Protein AF-A0A3N5L3X9-F1 (afdb_monomer)

Foldseek 3Di:
DDKWWAAPPPRDTQPPDAWRWWWKDDPPDIFIKTAGPDFQGGDIDTPPPDDDDQFRAIWIAHPVPRHTQADPQDRQWGKIKMADPVGFIFIKIAGRGPPQGWIWGDGLPDIDIYDPNNVVSPRGRRPPPDNDDD

Solvent-accessible surface area (backbone atoms only — not comparable to full-atom values): 7750 Å² total; per-residue (Å²): 133,68,71,44,36,24,38,78,83,80,59,49,69,31,29,88,74,82,43,31,51,35,27,41,30,52,88,93,48,72,43,70,35,38,34,50,73,50,88,75,46,81,57,70,48,66,55,91,90,63,88,84,52,80,69,43,72,45,47,50,22,39,72,87,76,64,47,74,27,67,28,91,34,37,94,58,27,30,41,37,30,37,37,39,86,89,68,54,56,39,38,38,36,31,50,34,33,40,88,52,42,28,38,34,42,38,44,97,87,50,76,49,75,30,50,90,46,37,74,80,51,75,82,47,42,83,66,51,103,72,60,74,88,125

Nearest PDB structures (foldseek):
  5ngk-assembly3_C  TM=3.952E-01  e=6.013E+00  Bacteroides thetaiotaomicron

Radius of gyration: 14.43 Å; Cα contacts (8 Å, |Δi|>4): 273; chains: 1; bounding box: 33×30×48 Å

pLDDT: mean 91.94, std 12.0, range [34.59, 98.56]

Sequence (134 aa):
MKRTYFCLRCKATLNPNVKLILTMAKGKRRSLILLSPKPGDYSVIVPGDVTLRHGDVVEFFCPACGAQLRSDADAHLTEIGFRLEDGTKGRVNFSRKYGERATFFVTKEQIRSYGENAALYGDANFFGAGGERA

Mean predicted aligned error: 4.41 Å

Secondary structure (DSSP, 8-state):
--EEEE-TTT--BS-SSSSEEEEEEETTEEEEEEE--STT---EE--TT----TT-B-EEE-TTT--B-B-SS-TTEEEEEEEETTS-EEEEEEE-BTT---EEEE-SS-EEEESTTGGGGTT--TT-TT----

Structure (mmCIF, N/CA/C/O backbone):
data_AF-A0A3N5L3X9-F1
#
_entry.id   AF-A0A3N5L3X9-F1
#
loop_
_atom_site.group_PDB
_atom_site.id
_atom_site.type_symbol
_atom_site.label_atom_id
_atom_site.label_alt_id
_atom_site.label_comp_id
_atom_site.label_asym_id
_atom_site.label_entity_id
_atom_site.label_seq_id
_atom_site.pdbx_PDB_ins_code
_atom_site.Cartn_x
_atom_site.Cartn_y
_atom_site.Cartn_z
_atom_site.occupancy
_atom_site.B_iso_or_equiv
_atom_site.auth_seq_id
_atom_site.auth_comp_id
_atom_site.auth_asym_id
_atom_site.auth_atom_id
_atom_site.pdbx_PDB_model_num
ATOM 1 N N . MET A 1 1 ? 17.433 8.235 -1.282 1.00 68.50 1 MET A N 1
ATOM 2 C CA . MET A 1 1 ? 16.383 8.798 -2.159 1.00 68.50 1 MET A CA 1
ATOM 3 C C . MET A 1 1 ? 15.057 8.757 -1.439 1.00 68.50 1 MET A C 1
ATOM 5 O O . MET A 1 1 ? 14.672 7.690 -0.956 1.00 68.50 1 MET A O 1
ATOM 9 N N . LYS A 1 2 ? 14.381 9.901 -1.340 1.00 84.69 2 LYS A N 1
ATOM 10 C CA . LYS A 1 2 ? 13.041 9.959 -0.757 1.00 84.69 2 LYS A CA 1
ATOM 11 C C . LYS A 1 2 ? 12.037 9.408 -1.768 1.00 84.69 2 LYS A C 1
ATOM 13 O O . LYS A 1 2 ? 12.140 9.662 -2.966 1.00 84.69 2 LYS A O 1
ATOM 18 N N . ARG A 1 3 ? 11.069 8.629 -1.290 1.00 92.50 3 ARG A N 1
ATOM 19 C CA . ARG A 1 3 ? 9.972 8.116 -2.113 1.00 92.50 3 ARG A CA 1
ATOM 20 C C . ARG A 1 3 ? 8.658 8.656 -1.593 1.00 92.50 3 ARG A C 1
ATOM 22 O O . ARG A 1 3 ? 8.384 8.549 -0.401 1.00 92.50 3 ARG A O 1
ATOM 29 N N . THR A 1 4 ? 7.840 9.177 -2.492 1.00 96.50 4 THR A N 1
ATOM 30 C CA . THR A 1 4 ? 6.468 9.583 -2.203 1.00 96.50 4 THR A CA 1
ATOM 31 C C . THR A 1 4 ? 5.522 8.526 -2.744 1.00 96.50 4 THR A C 1
ATOM 33 O O . THR A 1 4 ? 5.576 8.192 -3.925 1.00 96.50 4 THR A O 1
ATOM 36 N N . TYR A 1 5 ? 4.650 8.015 -1.888 1.00 97.94 5 TYR A N 1
ATOM 37 C CA . TYR A 1 5 ? 3.553 7.129 -2.236 1.00 97.94 5 TYR A CA 1
ATOM 38 C C . TYR A 1 5 ? 2.256 7.924 -2.301 1.00 97.94 5 TYR A C 1
ATOM 40 O O . TYR A 1 5 ? 2.033 8.831 -1.496 1.00 97.94 5 TYR A O 1
ATOM 48 N N . PHE A 1 6 ? 1.388 7.585 -3.247 1.00 98.19 6 PHE A N 1
ATOM 49 C CA . PHE A 1 6 ? 0.144 8.309 -3.469 1.00 98.19 6 PHE A CA 1
ATOM 50 C C . PHE A 1 6 ? -0.994 7.381 -3.886 1.00 98.19 6 PHE A C 1
ATOM 52 O O . PHE A 1 6 ? -0.790 6.324 -4.485 1.00 98.19 6 PHE A O 1
ATOM 59 N N . CYS A 1 7 ? -2.222 7.796 -3.590 1.00 98.44 7 CYS A N 1
ATOM 60 C CA . CYS A 1 7 ? -3.411 7.080 -4.033 1.00 98.44 7 CYS A CA 1
ATOM 61 C C . CYS A 1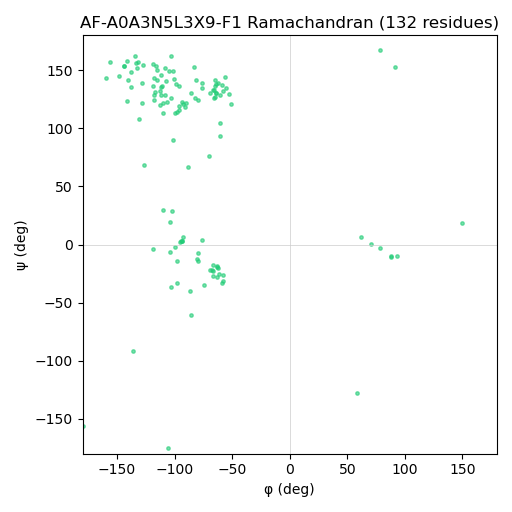 7 ? -3.587 7.212 -5.552 1.00 98.44 7 CYS A C 1
ATOM 63 O O . CYS A 1 7 ? -3.607 8.321 -6.085 1.00 98.44 7 CYS A O 1
ATOM 65 N N . LEU A 1 8 ? -3.802 6.102 -6.262 1.00 97.19 8 LEU A N 1
ATOM 66 C CA . LEU A 1 8 ? -4.039 6.138 -7.709 1.00 97.19 8 LEU A CA 1
ATOM 67 C C . LEU A 1 8 ? -5.361 6.824 -8.090 1.00 97.19 8 LEU A C 1
ATOM 69 O O . LEU A 1 8 ? -5.457 7.352 -9.198 1.00 97.19 8 LEU A O 1
ATOM 73 N N . ARG A 1 9 ? -6.332 6.886 -7.168 1.00 97.94 9 ARG A N 1
ATOM 74 C CA . ARG A 1 9 ? -7.661 7.481 -7.382 1.00 97.94 9 ARG A CA 1
ATOM 75 C C . ARG A 1 9 ? -7.683 8.990 -7.137 1.00 97.94 9 ARG A C 1
ATOM 77 O O . ARG A 1 9 ? -7.944 9.737 -8.068 1.00 97.94 9 ARG A O 1
ATOM 84 N N . CYS A 1 10 ? -7.371 9.445 -5.922 1.00 98.25 10 CYS A N 1
ATOM 85 C CA . CYS A 1 10 ? -7.451 10.870 -5.561 1.00 98.25 10 CYS A CA 1
ATOM 86 C C . CYS A 1 10 ? -6.107 11.614 -5.579 1.00 98.25 10 CYS A C 1
ATOM 88 O O . CYS A 1 10 ? -6.067 12.802 -5.282 1.00 98.25 10 CYS A O 1
ATOM 90 N N . LYS A 1 11 ? -4.997 10.925 -5.876 1.00 97.62 11 LYS A N 1
ATOM 91 C CA . LYS A 1 11 ? -3.626 11.475 -5.895 1.00 97.62 11 LYS A CA 1
ATOM 92 C C . LYS A 1 11 ? -3.107 12.018 -4.557 1.00 97.62 11 LYS A C 1
ATOM 94 O O . LYS A 1 11 ? -1.992 12.529 -4.521 1.00 97.62 11 LYS A O 1
ATOM 99 N N . ALA A 1 12 ? -3.845 11.846 -3.457 1.00 98.12 12 ALA A N 1
ATOM 100 C CA . ALA A 1 12 ? -3.380 12.218 -2.125 1.00 98.12 12 ALA A CA 1
ATOM 101 C C . ALA A 1 12 ? -2.080 11.485 -1.762 1.00 98.12 12 ALA A C 1
ATOM 103 O O . ALA A 1 12 ? -1.957 10.275 -1.988 1.00 98.12 12 ALA A O 1
ATOM 104 N N . THR A 1 13 ? -1.137 12.218 -1.169 1.00 97.94 13 THR A N 1
ATOM 105 C CA . THR A 1 13 ? 0.093 11.665 -0.595 1.00 97.94 13 THR A CA 1
ATOM 106 C C . THR A 1 13 ? -0.244 10.768 0.592 1.00 97.94 13 THR A C 1
ATOM 108 O O . THR A 1 13 ? -0.923 11.191 1.524 1.00 97.94 13 THR A O 1
ATOM 111 N N . LEU A 1 14 ? 0.250 9.531 0.568 1.00 98.06 14 LEU A N 1
ATOM 112 C CA . LEU A 1 14 ? -0.014 8.517 1.592 1.00 98.06 14 LEU A CA 1
ATOM 113 C C . LEU A 1 14 ? 1.108 8.415 2.632 1.00 98.06 14 LEU A C 1
ATOM 115 O O . LEU A 1 14 ? 0.908 7.827 3.689 1.00 98.06 14 LEU A O 1
ATOM 119 N N . ASN A 1 15 ? 2.281 8.989 2.364 1.00 96.44 15 ASN A N 1
ATOM 120 C CA . ASN A 1 15 ? 3.393 9.067 3.311 1.00 96.44 15 ASN A CA 1
ATOM 121 C C . ASN A 1 15 ? 3.896 10.517 3.477 1.00 96.44 15 ASN A C 1
ATOM 123 O O . ASN A 1 15 ? 5.000 10.849 3.049 1.00 96.44 15 ASN A O 1
ATOM 127 N N . PRO A 1 16 ? 3.103 11.417 4.086 1.00 90.38 16 PRO A N 1
ATOM 128 C CA . PRO A 1 16 ? 3.444 12.841 4.162 1.00 90.38 16 PRO A CA 1
ATOM 129 C C . PRO A 1 16 ? 4.789 13.124 4.855 1.00 90.38 16 PRO A C 1
ATOM 131 O O . PRO A 1 16 ? 5.428 14.128 4.553 1.00 90.38 16 PRO A O 1
ATOM 134 N N . ASN A 1 17 ? 5.244 12.238 5.748 1.00 86.44 17 ASN A N 1
ATOM 135 C CA . ASN A 1 17 ? 6.551 12.348 6.393 1.00 86.44 17 ASN A CA 1
ATOM 136 C C . ASN A 1 17 ? 7.285 10.993 6.442 1.00 86.44 17 ASN A C 1
ATOM 138 O O . ASN A 1 17 ? 7.981 10.637 5.494 1.00 86.44 17 ASN A O 1
ATOM 142 N N . VAL A 1 18 ? 7.107 10.222 7.523 1.00 88.94 18 VAL A N 1
ATOM 143 C CA . VAL A 1 18 ? 7.959 9.052 7.819 1.00 88.94 18 VAL A CA 1
ATOM 144 C C . VAL A 1 18 ? 7.297 7.714 7.499 1.00 88.94 18 VAL A C 1
ATOM 146 O O . VAL A 1 18 ? 7.970 6.780 7.076 1.00 88.94 18 VAL A O 1
ATOM 149 N N . LYS A 1 19 ? 5.987 7.584 7.720 1.00 95.69 19 LYS A N 1
ATOM 150 C CA . LYS A 1 19 ? 5.257 6.318 7.568 1.00 95.69 19 LYS A CA 1
ATOM 151 C C . LYS A 1 19 ? 4.231 6.407 6.451 1.00 95.69 19 LYS A C 1
ATOM 153 O O . LYS A 1 19 ? 3.694 7.481 6.188 1.00 95.69 19 LYS A O 1
ATOM 158 N N . LEU A 1 20 ? 3.967 5.270 5.817 1.00 96.88 20 LEU A N 1
ATOM 159 C CA . LEU A 1 20 ? 2.846 5.1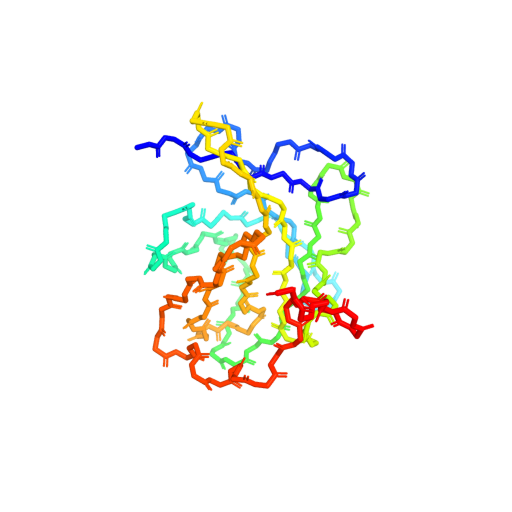08 4.901 1.00 96.88 20 LEU A CA 1
ATOM 160 C C . LEU A 1 20 ? 1.575 4.883 5.727 1.00 96.88 20 LEU A C 1
ATOM 162 O O . LEU A 1 20 ? 1.535 3.971 6.547 1.00 96.88 20 LEU A O 1
ATOM 166 N N . ILE A 1 21 ? 0.560 5.716 5.521 1.00 98.06 21 ILE A N 1
ATOM 167 C CA . ILE A 1 21 ? -0.697 5.697 6.269 1.00 98.06 21 ILE A CA 1
ATOM 168 C C . ILE A 1 21 ? -1.788 5.134 5.370 1.00 98.06 21 ILE A C 1
ATOM 170 O O . ILE A 1 21 ? -2.057 5.691 4.305 1.00 98.06 21 ILE A O 1
ATOM 174 N N . LEU A 1 22 ? -2.439 4.059 5.811 1.00 98.25 22 LEU A N 1
ATOM 175 C CA . LEU A 1 22 ? -3.566 3.441 5.112 1.00 98.25 22 LEU A CA 1
ATOM 176 C C . LEU A 1 22 ? -4.713 3.181 6.085 1.00 98.25 22 LEU A C 1
ATOM 178 O O . LEU A 1 22 ? -4.506 3.034 7.290 1.00 98.25 22 LEU A O 1
ATOM 182 N N . THR A 1 23 ? -5.926 3.072 5.555 1.00 98.25 23 THR A N 1
ATOM 183 C CA . THR A 1 23 ? -7.042 2.490 6.299 1.00 98.25 23 THR A CA 1
ATOM 184 C C . THR A 1 23 ? -7.074 0.993 6.023 1.00 98.25 23 THR A C 1
ATOM 186 O O . THR A 1 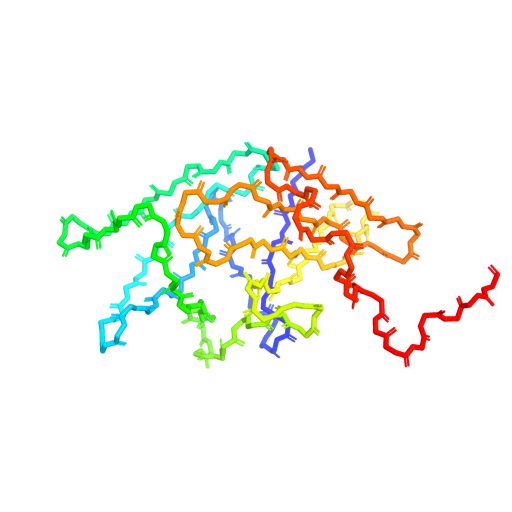23 ? -7.211 0.579 4.878 1.00 98.25 23 THR A O 1
ATOM 189 N N . MET A 1 24 ? -6.973 0.178 7.065 1.00 97.56 24 MET A N 1
ATOM 190 C CA . MET A 1 24 ? -7.142 -1.270 7.009 1.00 97.56 24 MET A CA 1
ATOM 191 C C . MET A 1 24 ? -8.553 -1.640 7.457 1.00 97.56 24 MET A C 1
ATOM 193 O O . MET A 1 24 ? -9.041 -1.096 8.449 1.00 97.56 24 MET A O 1
ATOM 197 N N . ALA A 1 25 ? -9.195 -2.583 6.772 1.00 96.31 25 ALA A N 1
ATOM 198 C CA . ALA A 1 25 ? -10.422 -3.212 7.234 1.00 96.31 25 ALA A CA 1
ATOM 199 C C . ALA A 1 25 ? -10.245 -4.720 7.425 1.00 96.31 25 ALA A C 1
ATOM 201 O O . ALA A 1 25 ? -9.686 -5.409 6.571 1.00 96.31 25 ALA A O 1
ATOM 202 N N . LYS A 1 26 ? -10.778 -5.224 8.538 1.00 92.12 26 LYS A N 1
ATOM 203 C CA . LYS A 1 26 ? -10.903 -6.650 8.847 1.00 92.12 26 LYS A CA 1
ATOM 204 C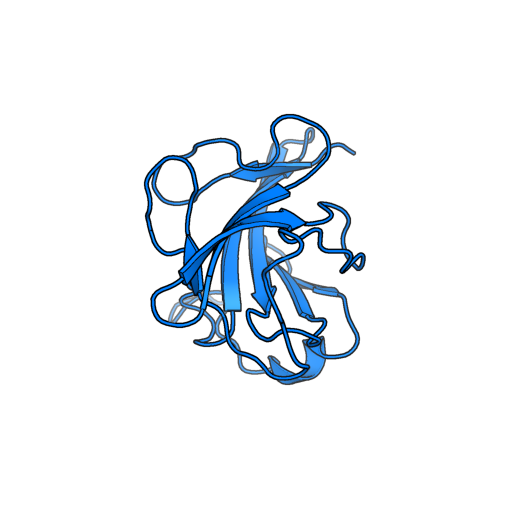 C . LYS A 1 26 ? -12.337 -6.906 9.308 1.00 92.12 26 LYS A C 1
ATOM 206 O O . LYS A 1 26 ? -12.743 -6.462 10.384 1.00 92.12 26 LYS A O 1
ATOM 211 N N . GLY A 1 27 ? -13.129 -7.572 8.467 1.00 87.69 27 GLY A N 1
ATOM 212 C CA . GLY A 1 27 ? -14.578 -7.664 8.662 1.00 87.69 27 GLY A CA 1
ATOM 213 C C . GLY A 1 27 ? -15.223 -6.272 8.699 1.00 87.69 27 GLY A C 1
ATOM 214 O O . GLY A 1 27 ? -14.980 -5.448 7.822 1.00 87.69 27 GLY A O 1
ATOM 215 N N . LYS A 1 28 ? -16.018 -5.986 9.738 1.00 87.81 28 LYS A N 1
ATOM 216 C CA . LYS A 1 28 ? -16.674 -4.676 9.925 1.00 87.81 28 LYS A CA 1
ATOM 217 C C . LYS A 1 28 ? -15.759 -3.604 10.531 1.00 87.81 28 LYS A C 1
ATOM 219 O O . LYS A 1 28 ? -16.123 -2.431 10.548 1.00 87.81 28 LYS A O 1
ATOM 224 N N . ARG A 1 29 ? -14.591 -3.986 11.057 1.00 90.94 29 ARG A N 1
ATOM 225 C CA . ARG A 1 29 ? -13.693 -3.065 11.756 1.00 90.94 29 ARG A CA 1
ATOM 226 C C . ARG A 1 29 ? -12.775 -2.360 10.765 1.00 90.94 29 ARG A C 1
ATOM 228 O O . ARG A 1 29 ? -12.121 -3.022 9.963 1.00 90.94 29 ARG A O 1
ATOM 235 N N . ARG A 1 30 ? -12.692 -1.032 10.867 1.00 95.62 30 ARG A N 1
ATOM 236 C CA . ARG A 1 30 ? -11.751 -0.181 10.127 1.00 95.62 30 ARG A CA 1
ATOM 237 C C . ARG A 1 30 ? -10.782 0.498 11.085 1.00 95.62 30 ARG A C 1
ATOM 239 O O . ARG A 1 30 ? -11.168 0.904 12.178 1.00 95.62 30 ARG A O 1
ATOM 246 N N . SER A 1 31 ? -9.522 0.613 10.690 1.00 96.38 31 SER A N 1
ATOM 247 C CA . SER A 1 31 ? -8.469 1.194 11.523 1.00 96.38 31 SER A CA 1
ATOM 248 C C . SER A 1 31 ? -7.420 1.886 10.664 1.00 96.38 31 SER A C 1
ATOM 250 O O . SER A 1 31 ? -7.112 1.423 9.567 1.00 96.38 31 SER A O 1
ATOM 252 N N . LEU A 1 32 ? -6.864 2.992 11.156 1.00 97.12 32 LEU A N 1
ATOM 253 C CA . LEU A 1 32 ? -5.664 3.576 10.564 1.00 97.12 32 LEU A CA 1
ATOM 254 C C . LEU A 1 32 ? -4.453 2.747 10.977 1.00 97.12 32 LEU A C 1
ATOM 256 O O . LEU A 1 32 ? -4.318 2.378 12.142 1.00 97.12 32 LEU A O 1
ATOM 260 N N . ILE A 1 33 ? -3.589 2.461 10.013 1.00 96.94 33 ILE A N 1
ATOM 261 C CA . ILE A 1 33 ? -2.350 1.717 10.217 1.00 96.94 33 ILE A CA 1
ATOM 262 C C . ILE A 1 33 ? -1.173 2.494 9.641 1.00 96.94 33 ILE A C 1
ATOM 264 O O . ILE A 1 33 ? -1.337 3.290 8.709 1.00 96.94 33 ILE A O 1
ATOM 268 N N . LEU A 1 34 ? 0.015 2.234 10.181 1.00 96.94 34 LEU A N 1
ATOM 269 C CA . LEU A 1 34 ? 1.265 2.805 9.691 1.00 96.94 34 LEU A CA 1
ATOM 270 C C . LEU A 1 34 ? 2.180 1.684 9.209 1.00 96.94 34 LEU A C 1
ATOM 272 O O . LEU A 1 34 ? 2.510 0.779 9.972 1.00 96.94 34 LEU A O 1
ATOM 276 N N . LEU A 1 35 ? 2.620 1.769 7.960 1.00 96.12 35 LEU A N 1
ATOM 277 C CA . LEU A 1 35 ? 3.562 0.839 7.344 1.00 96.12 35 LEU A CA 1
ATOM 278 C C . LEU A 1 35 ? 4.921 1.513 7.149 1.00 96.12 35 LEU A C 1
ATOM 280 O O . LEU A 1 35 ? 5.013 2.739 6.974 1.00 96.12 35 LEU A O 1
ATOM 284 N N . SER A 1 36 ? 5.989 0.718 7.155 1.00 95.38 36 SER A N 1
ATOM 285 C CA . SER A 1 36 ? 7.290 1.204 6.704 1.00 95.38 36 SER A CA 1
ATOM 286 C C . SER A 1 36 ? 7.261 1.528 5.204 1.00 95.38 36 SER A C 1
ATOM 288 O O . SER A 1 36 ? 6.793 0.719 4.407 1.00 95.38 36 SER A O 1
ATOM 290 N N . PRO A 1 37 ? 7.774 2.695 4.773 1.00 93.69 37 PRO A N 1
ATOM 291 C CA . PRO A 1 37 ? 7.915 3.014 3.353 1.00 93.69 37 PRO A CA 1
ATOM 292 C C . PRO A 1 37 ? 9.147 2.356 2.706 1.00 93.69 37 PRO A C 1
ATOM 294 O O . PRO A 1 37 ? 9.345 2.504 1.494 1.00 93.69 37 PRO A O 1
ATOM 297 N N . LYS A 1 38 ? 10.015 1.707 3.496 1.00 93.00 38 LYS A N 1
ATOM 298 C CA . LYS A 1 38 ? 11.289 1.142 3.043 1.00 93.00 38 LYS A CA 1
ATOM 299 C C . LYS A 1 38 ? 11.057 -0.238 2.400 1.00 93.00 38 LYS A C 1
ATOM 301 O O . LYS A 1 38 ? 10.483 -1.105 3.049 1.00 93.00 38 LYS A O 1
ATOM 306 N N . PRO A 1 39 ? 11.517 -0.482 1.157 1.00 90.62 39 PRO A N 1
ATOM 307 C CA . PRO A 1 39 ? 11.418 -1.804 0.537 1.00 90.62 39 PRO A CA 1
ATOM 308 C C . PRO A 1 39 ? 12.059 -2.891 1.400 1.00 90.62 39 PRO A C 1
ATOM 310 O O . PRO A 1 39 ? 13.165 -2.698 1.906 1.00 90.62 39 PRO A O 1
ATOM 313 N N . GLY A 1 40 ? 11.365 -4.019 1.554 1.00 90.38 40 GLY A N 1
ATOM 314 C CA . GLY A 1 40 ? 11.822 -5.146 2.372 1.00 90.38 40 GLY A CA 1
ATOM 315 C C . GLY A 1 40 ? 11.640 -4.965 3.884 1.00 90.38 40 GLY A C 1
ATOM 316 O O . GLY A 1 40 ? 11.931 -5.892 4.632 1.00 90.38 40 GLY A O 1
ATOM 317 N N . ASP A 1 41 ? 11.149 -3.812 4.345 1.00 94.25 41 ASP A N 1
ATOM 318 C CA . ASP A 1 41 ? 10.766 -3.595 5.739 1.00 94.25 41 ASP A CA 1
ATOM 319 C C . ASP A 1 41 ? 9.249 -3.735 5.880 1.00 94.25 41 ASP A C 1
ATOM 321 O O . ASP A 1 41 ? 8.474 -2.927 5.372 1.00 94.25 41 ASP A O 1
ATOM 325 N N . TYR A 1 42 ? 8.841 -4.778 6.594 1.00 93.88 42 TYR A N 1
ATOM 326 C CA . TYR A 1 42 ? 7.443 -5.155 6.787 1.00 93.88 42 TYR A CA 1
ATOM 327 C C . TYR A 1 42 ? 6.920 -4.777 8.177 1.00 93.88 42 TYR A C 1
ATOM 329 O O . TYR A 1 42 ? 5.923 -5.331 8.642 1.00 93.88 42 TYR A O 1
ATOM 337 N N . SER A 1 43 ? 7.597 -3.854 8.868 1.00 92.88 43 SER A N 1
ATOM 338 C CA . SER A 1 43 ? 7.111 -3.334 10.143 1.00 92.88 43 SER A CA 1
ATOM 339 C C . SER A 1 43 ? 5.790 -2.582 9.957 1.00 92.88 43 SER A C 1
ATOM 341 O O . SER A 1 43 ? 5.647 -1.699 9.103 1.00 92.88 43 SER A O 1
ATOM 343 N N . VAL A 1 44 ? 4.819 -2.938 10.794 1.00 93.06 44 VAL A N 1
ATOM 344 C CA . VAL A 1 44 ? 3.480 -2.354 10.822 1.00 93.06 44 VAL A CA 1
ATOM 345 C C . VAL A 1 44 ? 3.142 -1.917 12.240 1.00 93.06 44 VAL A C 1
ATOM 347 O O . VAL A 1 44 ? 3.438 -2.619 13.204 1.00 93.06 44 VAL A O 1
AT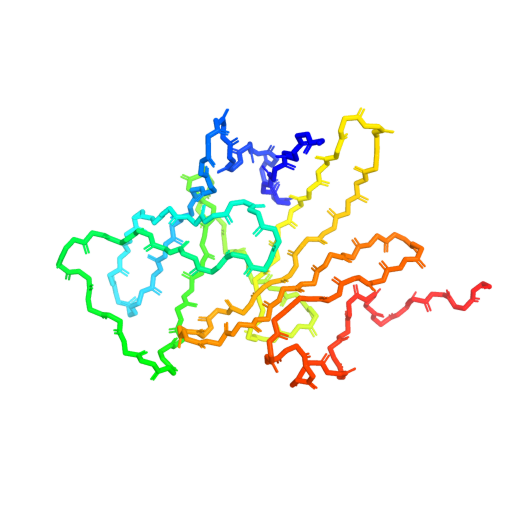OM 350 N N . ILE A 1 45 ? 2.512 -0.753 12.358 1.00 94.62 45 ILE A N 1
ATOM 351 C CA . ILE A 1 45 ? 1.918 -0.259 13.597 1.00 94.62 45 ILE A CA 1
ATOM 352 C C . ILE A 1 45 ? 0.404 -0.293 13.408 1.00 94.62 45 ILE A C 1
ATOM 354 O O . ILE A 1 45 ? -0.131 0.331 12.485 1.00 94.62 45 ILE A O 1
ATOM 358 N N . VAL A 1 46 ? -0.270 -1.028 14.287 1.00 93.88 46 VAL A N 1
ATOM 359 C CA . VAL A 1 46 ? -1.730 -1.133 14.361 1.00 93.88 46 VAL A CA 1
ATOM 360 C C . VAL A 1 46 ? -2.214 -0.617 15.720 1.00 93.88 46 VAL A C 1
ATOM 362 O O . VAL A 1 46 ? -1.440 -0.648 16.680 1.00 93.88 46 VAL A O 1
ATOM 365 N N . PRO A 1 47 ? -3.469 -0.150 15.840 1.00 93.19 47 PRO A N 1
ATOM 366 C CA . PRO A 1 47 ? -4.060 0.142 17.143 1.00 93.19 47 PRO A CA 1
ATOM 367 C C . PRO A 1 47 ? -4.025 -1.086 18.063 1.00 93.19 47 PRO A C 1
ATOM 369 O O . PRO A 1 47 ? -4.196 -2.210 17.594 1.00 93.19 47 PRO A O 1
ATOM 372 N N . GLY A 1 48 ? -3.820 -0.880 19.367 1.00 89.25 48 GLY A N 1
ATOM 373 C CA . GLY A 1 48 ? -3.598 -1.974 20.32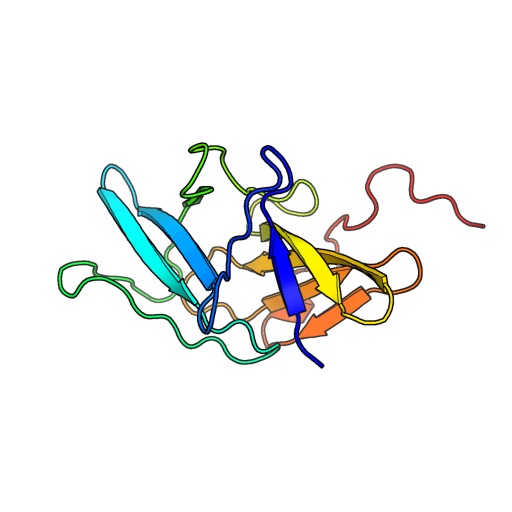7 1.00 89.25 48 GLY A CA 1
ATOM 374 C C . GLY A 1 48 ? -4.770 -2.950 20.486 1.00 89.25 48 GLY A C 1
ATOM 375 O O . GLY A 1 48 ? -4.577 -4.075 20.931 1.00 89.25 48 GLY A O 1
ATOM 376 N N . ASP A 1 49 ? -5.973 -2.551 20.081 1.00 88.88 49 ASP A N 1
ATOM 377 C CA . ASP A 1 49 ? -7.181 -3.378 20.101 1.00 88.88 49 ASP A CA 1
ATOM 378 C C . ASP A 1 49 ? -7.429 -4.133 18.779 1.00 88.88 49 ASP A C 1
ATOM 380 O O . ASP A 1 49 ? -8.468 -4.772 18.594 1.00 88.88 49 ASP A O 1
ATOM 384 N N . VAL A 1 50 ? -6.481 -4.074 17.839 1.00 90.19 50 VAL A N 1
ATOM 385 C CA . VAL A 1 50 ? -6.519 -4.822 16.581 1.00 90.19 50 VAL A CA 1
ATOM 386 C C . VAL A 1 50 ? -5.680 -6.090 16.704 1.00 90.19 50 VAL A C 1
ATOM 388 O O . VAL A 1 50 ? -4.456 -6.046 16.776 1.00 90.19 50 VAL A O 1
ATOM 391 N N . THR A 1 51 ? -6.340 -7.246 16.641 1.00 89.56 51 THR A N 1
ATOM 392 C CA . THR A 1 51 ? -5.665 -8.549 16.588 1.00 89.56 51 THR A CA 1
ATOM 393 C C . THR A 1 51 ? -5.537 -9.040 15.147 1.00 89.56 51 THR A C 1
ATOM 395 O O . THR A 1 51 ? -6.545 -9.293 14.475 1.00 89.56 51 THR A O 1
ATOM 398 N N . LEU A 1 52 ? -4.297 -9.229 14.692 1.00 90.88 52 LEU A N 1
ATOM 399 C CA . LEU A 1 52 ? -3.955 -9.876 13.424 1.00 90.88 52 LEU A CA 1
ATOM 400 C C . LEU A 1 52 ? -3.266 -11.216 13.698 1.00 90.88 52 LEU A C 1
ATOM 402 O O . LEU A 1 52 ? -2.399 -11.314 14.563 1.00 90.88 52 LEU A O 1
ATOM 406 N N . ARG A 1 53 ? -3.670 -12.250 12.968 1.00 93.00 53 ARG A N 1
ATOM 407 C CA . ARG A 1 53 ? -3.078 -13.587 12.971 1.00 93.00 53 ARG A CA 1
ATOM 408 C C . ARG A 1 53 ? -2.419 -13.822 11.624 1.00 93.00 53 ARG A C 1
ATOM 410 O O . ARG A 1 53 ? -2.899 -13.331 10.604 1.00 93.00 53 ARG A O 1
ATOM 417 N N . HIS A 1 54 ? -1.310 -14.555 11.623 1.00 92.94 54 HIS A N 1
ATOM 418 C CA . HIS A 1 54 ? -0.640 -14.932 10.382 1.00 92.94 54 HIS A CA 1
ATOM 419 C C . HIS A 1 54 ? -1.648 -15.601 9.434 1.00 92.94 54 HIS A C 1
ATOM 421 O O . HIS A 1 54 ? -2.391 -16.487 9.853 1.00 92.94 54 HIS A O 1
ATOM 427 N N . GLY A 1 55 ? -1.702 -15.145 8.184 1.00 94.06 55 GLY A N 1
ATOM 428 C CA . GLY A 1 55 ? -2.667 -15.609 7.189 1.00 94.06 55 GLY A CA 1
ATOM 429 C C . GLY A 1 55 ? -3.958 -14.790 7.087 1.00 94.06 55 GLY A C 1
ATOM 430 O O . GLY A 1 55 ? -4.696 -14.977 6.119 1.00 94.06 55 GLY A O 1
ATOM 431 N N . ASP A 1 56 ? -4.225 -13.860 8.012 1.00 94.50 56 ASP A N 1
ATOM 432 C CA . ASP A 1 56 ? -5.391 -12.977 7.920 1.00 94.50 56 ASP A CA 1
ATOM 433 C C . ASP A 1 56 ? -5.337 -12.125 6.650 1.00 94.50 56 ASP A C 1
ATOM 435 O O . ASP A 1 56 ? -4.360 -11.421 6.396 1.00 94.50 56 ASP A O 1
ATOM 439 N N . VAL A 1 57 ? -6.425 -12.129 5.884 1.00 95.06 57 VAL A N 1
ATOM 440 C CA . VAL A 1 57 ? -6.593 -11.267 4.712 1.00 95.06 57 VAL A CA 1
ATOM 441 C C . VAL A 1 57 ? -7.315 -9.992 5.141 1.00 95.06 57 VAL A C 1
ATOM 443 O O . VAL A 1 57 ? -8.422 -10.045 5.681 1.00 95.06 57 VAL A O 1
ATOM 446 N N . VAL A 1 58 ? -6.699 -8.836 4.897 1.00 96.00 58 VAL A N 1
ATOM 447 C CA . VAL A 1 58 ? -7.270 -7.517 5.224 1.00 96.00 58 VAL A CA 1
ATOM 448 C C . VAL A 1 58 ? -7.512 -6.708 3.963 1.00 96.00 58 VAL A C 1
ATOM 450 O O . VAL A 1 58 ? -6.880 -6.949 2.946 1.00 96.00 58 VAL A O 1
ATOM 453 N N . GLU A 1 59 ? -8.453 -5.775 3.977 1.00 97.38 59 GLU A N 1
ATOM 454 C CA . GLU A 1 59 ? -8.666 -4.829 2.874 1.00 97.38 59 GLU A CA 1
ATOM 455 C C . GLU A 1 59 ? -7.946 -3.512 3.177 1.00 97.38 59 GLU A C 1
ATOM 457 O O . GLU A 1 59 ? -8.053 -3.005 4.295 1.00 97.38 59 GLU A O 1
ATOM 462 N N . PHE A 1 60 ? -7.263 -2.919 2.196 1.00 98.12 60 PHE A N 1
ATOM 463 C CA . PHE A 1 60 ? -6.667 -1.590 2.339 1.00 98.12 60 PHE A CA 1
ATOM 464 C C . PHE A 1 60 ? -7.434 -0.541 1.535 1.00 98.12 60 PHE A C 1
ATOM 466 O O . PHE A 1 60 ? -7.864 -0.768 0.403 1.00 98.12 60 PHE A O 1
ATOM 473 N N . PHE A 1 61 ? -7.580 0.638 2.130 1.00 98.56 61 PHE A N 1
ATOM 474 C CA . PHE A 1 61 ? -8.280 1.782 1.566 1.00 98.56 61 PHE A CA 1
ATOM 475 C C . PHE A 1 61 ? -7.440 3.049 1.711 1.00 98.56 61 PHE A C 1
ATOM 477 O O . PHE A 1 61 ? -6.648 3.206 2.647 1.00 98.56 61 PHE A O 1
ATOM 484 N N . CYS A 1 62 ? -7.650 3.984 0.789 1.00 98.50 62 CYS A N 1
ATOM 485 C CA . CYS A 1 62 ? -7.089 5.319 0.883 1.00 98.50 62 CYS A CA 1
ATOM 486 C C . CYS A 1 62 ? -7.708 6.063 2.079 1.00 98.50 62 CYS A C 1
ATOM 488 O O . CYS A 1 62 ? -8.931 6.209 2.110 1.00 98.50 62 CYS A O 1
ATOM 490 N N . PRO A 1 63 ? -6.906 6.616 3.005 1.00 97.94 63 PRO A N 1
ATOM 491 C CA . PRO A 1 63 ? -7.433 7.366 4.143 1.00 97.94 63 PRO A CA 1
ATOM 492 C C . PRO A 1 63 ? -8.066 8.706 3.736 1.00 97.94 63 PRO A C 1
ATOM 494 O O . PRO A 1 63 ? -8.888 9.234 4.472 1.00 97.94 63 PRO A O 1
ATOM 497 N N . ALA A 1 64 ? -7.708 9.253 2.568 1.00 98.06 64 ALA A N 1
ATOM 498 C CA . ALA A 1 64 ? -8.213 10.544 2.101 1.00 98.06 64 ALA A CA 1
ATOM 499 C C . ALA A 1 64 ? -9.546 10.445 1.342 1.00 98.06 64 ALA A C 1
ATOM 501 O O . ALA A 1 64 ? -10.402 11.303 1.503 1.00 98.06 64 ALA A O 1
ATOM 502 N N . CYS A 1 65 ? -9.727 9.425 0.493 1.00 98.31 65 CYS A N 1
ATOM 503 C CA . CYS A 1 65 ? -10.930 9.295 -0.346 1.00 98.31 65 CYS A CA 1
ATOM 504 C C . CYS A 1 65 ? -11.754 8.029 -0.088 1.00 98.31 65 CYS A C 1
ATOM 506 O O . CYS A 1 65 ? -12.779 7.829 -0.731 1.00 98.31 65 CYS A O 1
ATOM 508 N N . GLY A 1 66 ? -11.301 7.133 0.792 1.00 98.00 66 GLY A N 1
ATOM 509 C CA . GLY A 1 66 ? -11.995 5.882 1.105 1.00 98.00 66 GLY A CA 1
ATOM 510 C C . GLY A 1 66 ? -11.984 4.830 -0.008 1.00 98.00 66 GLY A C 1
ATOM 511 O O . GLY A 1 66 ? -12.536 3.750 0.194 1.00 98.00 66 GLY A O 1
ATOM 512 N N . ALA A 1 67 ? -11.361 5.101 -1.161 1.00 98.06 67 ALA A N 1
ATOM 513 C CA . ALA A 1 67 ? -11.282 4.143 -2.260 1.00 98.06 67 ALA A CA 1
ATOM 514 C C . ALA A 1 67 ? -10.478 2.898 -1.863 1.00 98.06 67 ALA A C 1
ATOM 516 O O . ALA A 1 67 ? -9.421 3.013 -1.236 1.00 98.06 67 ALA A O 1
ATOM 517 N N . GLN A 1 68 ? -10.969 1.723 -2.260 1.00 97.69 68 GLN A N 1
ATOM 518 C CA . GLN A 1 68 ? -10.257 0.458 -2.097 1.00 97.69 68 GLN A CA 1
ATOM 519 C C . GLN A 1 68 ? -8.987 0.475 -2.949 1.00 97.69 68 GLN A C 1
ATOM 521 O O . GLN A 1 68 ? -8.999 0.936 -4.090 1.00 97.69 68 GLN A O 1
ATOM 526 N N . LEU A 1 69 ? -7.892 -0.005 -2.371 1.00 97.81 69 LEU A N 1
ATOM 527 C CA . LEU A 1 69 ? -6.565 -0.009 -2.982 1.00 97.81 69 LEU A CA 1
ATOM 528 C C . LEU A 1 69 ? -6.205 -1.394 -3.527 1.00 97.81 69 LEU A C 1
ATOM 530 O O . LEU A 1 69 ? -5.043 -1.769 -3.533 1.00 97.81 69 LEU A O 1
ATOM 534 N N . ARG A 1 70 ? -7.194 -2.192 -3.932 1.00 96.56 70 ARG A N 1
ATOM 535 C CA . ARG A 1 70 ? -6.959 -3.531 -4.477 1.00 96.56 70 ARG A CA 1
ATOM 536 C C . ARG A 1 70 ? -6.184 -3.438 -5.793 1.00 96.56 70 ARG A C 1
ATOM 538 O O . ARG A 1 70 ? -6.422 -2.525 -6.577 1.00 96.56 70 ARG A O 1
ATOM 545 N N . SER A 1 71 ? -5.263 -4.371 -6.002 1.00 96.12 71 SER A N 1
ATOM 546 C CA . SER A 1 71 ? -4.543 -4.515 -7.261 1.00 96.12 71 SER A CA 1
ATOM 547 C C . SER A 1 71 ? -5.373 -5.281 -8.286 1.00 96.12 71 SER A C 1
ATOM 549 O O . SER A 1 71 ? -6.010 -6.280 -7.947 1.00 96.12 71 SER A O 1
ATOM 551 N N . ASP A 1 72 ? -5.297 -4.853 -9.543 1.00 92.94 72 ASP A N 1
ATOM 552 C CA . ASP A 1 72 ? -5.825 -5.614 -10.679 1.00 92.94 72 ASP A CA 1
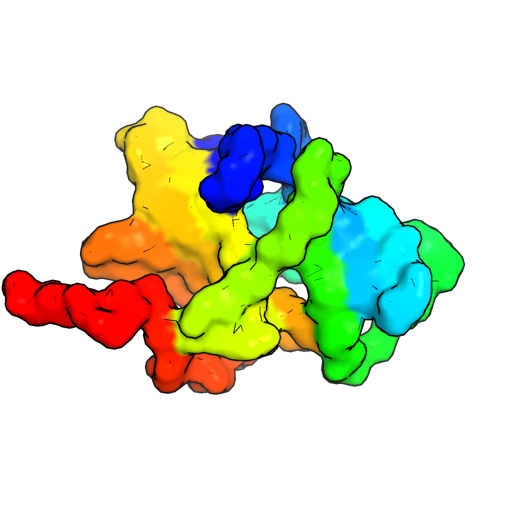ATOM 553 C C . ASP A 1 72 ? -4.866 -6.738 -11.119 1.00 92.94 72 ASP A C 1
ATOM 555 O O . ASP A 1 72 ? -5.264 -7.625 -11.869 1.00 92.94 72 ASP A O 1
ATOM 559 N N . ALA A 1 73 ? -3.607 -6.722 -10.655 1.00 93.62 73 ALA A N 1
ATOM 560 C CA . ALA A 1 73 ? -2.606 -7.731 -11.007 1.00 93.62 73 ALA A CA 1
ATOM 561 C C . ALA A 1 73 ? -2.841 -9.075 -10.300 1.00 93.62 73 ALA A C 1
ATOM 563 O O . ALA A 1 73 ? -2.561 -10.121 -10.882 1.00 93.62 73 ALA A O 1
ATOM 564 N N . ASP A 1 74 ? -3.330 -9.038 -9.054 1.00 95.38 74 ASP A N 1
ATOM 565 C CA . ASP A 1 74 ? -3.681 -10.210 -8.247 1.00 95.38 74 ASP A CA 1
ATOM 566 C C . ASP A 1 74 ? -4.657 -9.822 -7.117 1.00 95.38 74 ASP A C 1
ATOM 568 O O . ASP A 1 74 ? -4.537 -8.764 -6.492 1.00 95.38 74 ASP A O 1
ATOM 572 N N . ALA A 1 75 ? -5.614 -10.701 -6.809 1.00 93.50 75 ALA A N 1
ATOM 573 C CA . ALA A 1 75 ? -6.643 -10.483 -5.790 1.00 93.50 75 ALA A CA 1
ATOM 574 C C . ALA A 1 75 ? -6.107 -10.284 -4.355 1.00 93.50 75 ALA A C 1
ATOM 576 O O . ALA A 1 75 ? -6.785 -9.658 -3.529 1.00 93.50 75 ALA A O 1
ATOM 577 N N . HIS A 1 76 ? -4.919 -10.812 -4.060 1.00 95.81 76 HIS A N 1
ATOM 578 C CA . HIS A 1 76 ? -4.225 -10.720 -2.778 1.00 95.81 76 HIS A CA 1
ATOM 579 C C . HIS A 1 76 ? -3.219 -9.563 -2.718 1.00 95.81 76 HIS A C 1
ATOM 581 O O . HIS A 1 76 ? -2.557 -9.371 -1.696 1.00 95.81 76 HIS A O 1
ATOM 587 N N . LEU A 1 77 ? -3.127 -8.747 -3.767 1.00 97.50 77 LEU A N 1
ATOM 588 C CA . LEU A 1 77 ? -2.259 -7.580 -3.784 1.00 97.50 77 LEU A CA 1
ATOM 589 C C . LEU A 1 77 ? -3.052 -6.283 -3.616 1.00 97.50 77 LEU A C 1
ATOM 591 O O . LEU A 1 77 ? -4.216 -6.142 -3.994 1.00 97.50 77 LEU A O 1
ATOM 595 N N . THR A 1 78 ? -2.385 -5.313 -3.008 1.00 97.69 78 THR A N 1
ATOM 596 C CA . THR A 1 78 ? -2.813 -3.921 -2.886 1.00 97.69 78 THR A CA 1
ATOM 597 C C . THR A 1 78 ? -1.909 -3.054 -3.735 1.00 97.69 78 THR A C 1
ATOM 599 O O . THR A 1 78 ? -0.698 -3.240 -3.688 1.00 97.69 78 THR A O 1
ATOM 602 N N . GLU A 1 79 ? -2.475 -2.102 -4.472 1.00 98.19 79 GLU A N 1
ATOM 603 C CA . GLU A 1 79 ? -1.761 -1.227 -5.394 1.00 98.19 79 GLU A CA 1
ATOM 604 C C . GLU A 1 79 ? -1.864 0.252 -4.992 1.00 98.19 79 GLU A C 1
ATOM 606 O O . GLU A 1 79 ? -2.949 0.809 -4.798 1.00 98.19 79 GLU A O 1
ATOM 611 N N . ILE A 1 80 ? -0.712 0.922 -4.919 1.00 98.25 80 ILE A N 1
ATOM 612 C CA . ILE A 1 80 ? -0.611 2.384 -4.799 1.00 98.25 80 ILE A CA 1
ATOM 613 C C . ILE A 1 80 ? 0.452 2.921 -5.763 1.00 98.25 80 ILE A C 1
ATOM 615 O O . ILE A 1 80 ? 1.308 2.188 -6.258 1.00 98.25 80 ILE A O 1
ATOM 619 N N . GLY A 1 81 ? 0.418 4.220 -6.046 1.00 98.06 81 GLY A N 1
ATOM 620 C CA . GLY A 1 81 ? 1.431 4.869 -6.873 1.00 98.06 81 GLY A CA 1
ATOM 621 C C . GLY A 1 81 ? 2.669 5.243 -6.065 1.00 98.06 81 GLY A C 1
ATOM 622 O O . GLY A 1 81 ? 2.567 5.525 -4.870 1.00 98.06 81 GLY A O 1
ATOM 623 N N . PHE A 1 82 ? 3.829 5.310 -6.719 1.00 97.12 82 PHE A N 1
ATOM 624 C CA . PHE A 1 82 ? 5.027 5.923 -6.145 1.00 97.12 82 PHE A CA 1
ATOM 625 C C . PHE A 1 82 ? 5.729 6.865 -7.127 1.00 97.12 82 PHE A C 1
ATOM 627 O O . PHE A 1 82 ? 5.602 6.734 -8.348 1.00 97.12 82 PHE A O 1
ATOM 634 N N . ARG A 1 83 ? 6.488 7.814 -6.578 1.00 95.88 83 ARG A N 1
ATOM 635 C CA . ARG A 1 83 ? 7.396 8.710 -7.299 1.00 95.88 83 ARG A CA 1
ATOM 636 C C . ARG A 1 83 ? 8.687 8.906 -6.501 1.00 95.88 83 ARG A C 1
ATOM 638 O O . ARG A 1 83 ? 8.646 8.981 -5.271 1.00 95.88 83 ARG A O 1
ATOM 645 N N . LEU A 1 84 ? 9.809 8.971 -7.202 1.00 93.56 84 LEU A N 1
ATOM 646 C CA . LEU A 1 84 ? 11.129 9.325 -6.691 1.00 93.56 84 LEU A CA 1
ATOM 647 C C . LEU A 1 84 ? 11.485 10.764 -7.088 1.00 93.56 84 LEU A C 1
ATOM 649 O O . LEU A 1 84 ? 10.883 11.343 -7.991 1.00 93.56 84 LEU A O 1
ATOM 653 N N . GLU A 1 85 ? 12.469 11.339 -6.403 1.00 91.31 85 GLU A N 1
ATOM 654 C CA . GLU A 1 85 ? 12.953 12.704 -6.660 1.00 91.31 85 GLU A CA 1
ATOM 655 C C . GLU A 1 85 ? 13.572 12.870 -8.058 1.00 91.31 85 GLU A C 1
ATOM 657 O O . GLU A 1 85 ? 13.471 13.943 -8.639 1.00 91.31 85 GLU A O 1
ATOM 662 N N . ASP A 1 86 ? 14.126 11.799 -8.633 1.00 91.31 86 ASP A N 1
ATOM 663 C CA . ASP A 1 86 ? 14.695 11.769 -9.991 1.00 91.31 86 ASP A CA 1
ATOM 664 C C . ASP A 1 86 ? 13.636 11.714 -11.113 1.00 91.31 86 ASP A C 1
ATOM 666 O O . ASP A 1 86 ? 13.969 11.591 -12.289 1.00 91.31 86 ASP A O 1
ATOM 670 N N . GLY A 1 87 ? 12.349 11.783 -10.762 1.00 90.00 87 GLY A N 1
ATOM 671 C CA . GLY A 1 87 ? 11.234 11.710 -11.706 1.00 90.00 87 GLY A CA 1
ATOM 672 C C . GLY A 1 87 ? 10.742 10.291 -12.000 1.00 90.00 87 GLY A C 1
ATOM 673 O O . GLY A 1 87 ? 9.644 10.141 -12.553 1.00 90.00 87 GLY A O 1
ATOM 674 N N . THR A 1 88 ? 11.465 9.251 -11.569 1.00 92.81 88 THR A N 1
ATOM 675 C CA . THR A 1 88 ? 11.020 7.859 -11.695 1.00 92.81 88 THR A CA 1
ATOM 676 C C . THR A 1 88 ? 9.686 7.681 -10.984 1.00 92.81 88 THR A C 1
ATOM 678 O O . THR A 1 88 ? 9.501 8.081 -9.831 1.00 92.81 88 THR A O 1
ATOM 681 N N . LYS A 1 89 ? 8.728 7.048 -11.657 1.00 95.50 89 LYS A N 1
ATOM 682 C CA . LYS A 1 89 ? 7.396 6.779 -11.114 1.00 95.50 89 LYS A CA 1
ATOM 683 C C . LYS A 1 89 ? 6.903 5.412 -11.547 1.00 95.50 89 LYS A C 1
ATOM 685 O O . LYS A 1 89 ? 7.322 4.879 -12.572 1.00 95.50 89 LYS A O 1
ATOM 690 N N . GLY A 1 90 ? 5.964 4.883 -10.787 1.00 96.44 90 GLY A N 1
ATOM 691 C CA . GLY A 1 90 ? 5.372 3.593 -11.080 1.00 96.44 90 GLY A CA 1
ATOM 692 C C . GLY A 1 90 ? 4.308 3.224 -10.068 1.00 96.44 90 GLY A C 1
ATOM 693 O O . GLY A 1 90 ? 3.714 4.088 -9.412 1.00 96.44 90 GLY A O 1
ATOM 694 N N . ARG A 1 91 ? 4.086 1.922 -9.950 1.00 97.38 91 ARG A N 1
ATOM 695 C CA . ARG A 1 91 ? 3.126 1.317 -9.031 1.00 97.38 91 ARG A CA 1
ATOM 696 C C . ARG A 1 91 ? 3.875 0.430 -8.055 1.00 97.38 91 ARG A C 1
ATOM 698 O O . ARG A 1 91 ? 4.872 -0.189 -8.419 1.00 97.38 91 ARG A O 1
ATOM 705 N N . VAL A 1 92 ? 3.433 0.408 -6.808 1.00 97.06 92 VAL A N 1
ATOM 706 C CA . VAL A 1 92 ? 3.881 -0.579 -5.834 1.00 97.06 92 VAL A CA 1
ATOM 707 C C . VAL A 1 92 ? 2.707 -1.482 -5.511 1.00 97.06 92 VAL A C 1
ATOM 709 O O . VAL A 1 92 ? 1.616 -1.001 -5.203 1.00 97.06 92 VAL A O 1
ATOM 712 N N . ASN A 1 93 ? 2.957 -2.779 -5.607 1.00 97.88 93 ASN A N 1
ATOM 713 C CA . ASN A 1 93 ? 2.022 -3.826 -5.254 1.00 97.88 93 ASN A CA 1
ATOM 714 C C . ASN A 1 93 ? 2.553 -4.559 -4.024 1.00 97.88 93 ASN A C 1
ATOM 716 O O . ASN A 1 93 ? 3.732 -4.896 -3.994 1.00 97.88 93 ASN A O 1
ATOM 720 N N . PHE A 1 94 ? 1.737 -4.793 -3.004 1.00 97.56 94 PHE A N 1
ATOM 721 C CA . PHE A 1 94 ? 2.165 -5.546 -1.821 1.00 97.56 94 PHE A CA 1
ATOM 722 C C . PHE A 1 94 ? 1.046 -6.417 -1.268 1.00 97.56 94 PHE A C 1
ATOM 724 O O . PHE A 1 94 ? -0.135 -6.124 -1.470 1.00 97.56 94 PHE A O 1
ATOM 731 N N . SER A 1 95 ? 1.434 -7.498 -0.590 1.00 97.06 95 SER A N 1
ATOM 732 C CA . SER A 1 95 ? 0.479 -8.467 -0.059 1.00 97.06 95 SER A CA 1
ATOM 733 C C . SER A 1 95 ? -0.453 -7.850 0.974 1.00 97.06 95 SER A C 1
ATOM 735 O O . SER A 1 95 ? -0.055 -7.072 1.846 1.00 97.06 95 SER A O 1
ATOM 737 N N . ARG A 1 96 ? -1.720 -8.246 0.887 1.00 95.75 96 ARG A N 1
ATOM 738 C CA . ARG A 1 96 ? -2.761 -7.929 1.866 1.00 95.75 96 ARG A CA 1
ATOM 739 C C . ARG A 1 96 ? -2.961 -9.028 2.913 1.00 95.75 96 ARG A C 1
ATOM 741 O O . ARG A 1 96 ? -3.876 -8.926 3.733 1.00 95.75 96 ARG A O 1
ATOM 748 N N . LYS A 1 97 ? -2.160 -10.097 2.862 1.00 96.19 97 LYS A N 1
ATOM 749 C CA . LYS A 1 97 ? -2.182 -11.185 3.839 1.00 96.19 97 LYS A CA 1
ATOM 750 C C . LYS A 1 97 ? -1.166 -10.900 4.943 1.00 96.19 97 LYS A C 1
ATOM 752 O O . LYS A 1 97 ? 0.026 -10.744 4.694 1.00 96.19 97 LYS A O 1
ATOM 757 N N . TYR A 1 98 ? -1.631 -10.825 6.185 1.00 93.94 98 TYR A N 1
ATOM 758 C CA . TYR A 1 98 ? -0.761 -10.549 7.321 1.00 93.94 98 TYR A CA 1
ATOM 759 C C . TYR A 1 98 ? 0.261 -11.673 7.518 1.00 93.94 98 TYR A C 1
ATOM 761 O O . TYR A 1 98 ? -0.094 -12.850 7.577 1.00 93.94 98 TYR A O 1
ATOM 769 N N . GLY A 1 99 ? 1.531 -11.288 7.643 1.00 93.06 99 GLY A N 1
ATOM 770 C CA . GLY A 1 99 ? 2.658 -12.214 7.734 1.00 93.06 99 GLY A CA 1
ATOM 771 C C . GLY A 1 99 ? 3.240 -12.637 6.384 1.00 93.06 99 GLY A C 1
ATOM 772 O O . GLY A 1 99 ? 4.322 -13.214 6.374 1.00 93.06 99 GLY A O 1
ATOM 773 N N . GLU A 1 100 ? 2.585 -12.306 5.270 1.00 96.00 100 GLU A N 1
ATOM 774 C CA . GLU A 1 100 ? 3.108 -12.564 3.934 1.00 96.00 100 GLU A CA 1
ATOM 775 C C . GLU A 1 100 ? 3.927 -11.365 3.442 1.00 96.00 100 GLU A C 1
ATOM 777 O O . GLU A 1 100 ? 3.438 -10.240 3.309 1.00 96.00 100 GLU A O 1
ATOM 782 N N . ARG A 1 101 ? 5.212 -11.605 3.190 1.00 96.81 101 ARG A N 1
ATOM 783 C CA . ARG A 1 101 ? 6.189 -10.586 2.814 1.00 96.81 101 ARG A CA 1
ATOM 784 C C . ARG A 1 101 ? 6.439 -10.636 1.316 1.00 96.81 101 ARG A C 1
ATOM 786 O O . ARG A 1 101 ? 7.317 -11.351 0.839 1.00 96.81 101 ARG A O 1
ATOM 793 N N . ALA A 1 102 ? 5.647 -9.866 0.582 1.00 97.25 102 ALA A N 1
ATOM 794 C CA . ALA A 1 102 ? 5.796 -9.682 -0.855 1.00 97.25 102 ALA A CA 1
ATOM 795 C C . ALA A 1 102 ? 5.514 -8.220 -1.217 1.00 97.25 102 ALA A C 1
ATOM 797 O O . ALA A 1 102 ? 4.448 -7.691 -0.895 1.00 97.25 102 ALA A O 1
ATOM 798 N N . THR A 1 103 ? 6.478 -7.563 -1.863 1.00 97.44 103 THR A N 1
ATOM 799 C CA . THR A 1 103 ? 6.347 -6.197 -2.394 1.00 97.44 103 THR A CA 1
ATOM 800 C C . THR A 1 103 ? 6.976 -6.118 -3.779 1.00 97.44 103 THR A C 1
ATOM 802 O O . THR A 1 103 ? 8.098 -6.579 -3.968 1.00 97.44 103 THR A O 1
ATOM 805 N N . PHE A 1 104 ? 6.305 -5.472 -4.726 1.00 97.50 104 PHE A N 1
ATOM 806 C CA . PHE A 1 104 ? 6.714 -5.336 -6.121 1.00 97.50 104 PHE A CA 1
ATOM 807 C C . PHE A 1 104 ? 6.672 -3.870 -6.527 1.00 97.50 104 PHE A C 1
ATOM 809 O O . PHE A 1 104 ? 5.624 -3.235 -6.457 1.00 97.50 104 PHE A O 1
ATOM 816 N N . PHE A 1 105 ? 7.798 -3.329 -6.975 1.00 96.69 105 PHE A N 1
ATOM 817 C CA . PHE A 1 105 ? 7.870 -2.022 -7.618 1.00 96.69 105 PHE A CA 1
ATOM 818 C C . PHE A 1 105 ? 7.843 -2.227 -9.125 1.00 96.69 105 PHE A C 1
ATOM 820 O O . PHE A 1 105 ? 8.763 -2.818 -9.684 1.00 96.69 105 PHE A O 1
ATOM 827 N N . VAL A 1 106 ? 6.789 -1.732 -9.762 1.00 96.25 106 VAL A N 1
ATOM 828 C CA . VAL A 1 106 ? 6.513 -1.888 -11.189 1.00 96.25 106 VAL A CA 1
ATOM 829 C C . VAL A 1 106 ? 6.696 -0.530 -11.860 1.00 96.25 106 VAL A C 1
ATOM 831 O O . VAL A 1 106 ? 5.944 0.414 -11.588 1.00 96.25 106 VAL A O 1
ATOM 834 N N . THR A 1 107 ? 7.705 -0.414 -12.717 1.00 94.31 107 THR A N 1
ATOM 835 C CA . THR A 1 107 ? 7.862 0.711 -13.652 1.00 94.31 107 THR A CA 1
ATOM 836 C C . THR A 1 107 ? 7.511 0.247 -15.064 1.00 94.31 107 THR A C 1
ATOM 838 O O . THR A 1 107 ? 7.062 -0.878 -15.258 1.00 94.31 107 THR A O 1
ATOM 841 N N . LYS A 1 108 ? 7.696 1.113 -16.065 1.00 88.62 108 LYS A N 1
ATOM 842 C CA . LYS A 1 108 ? 7.563 0.710 -17.472 1.00 88.62 108 LYS A CA 1
ATOM 843 C C . LYS A 1 108 ? 8.649 -0.274 -17.917 1.00 88.62 108 LYS A C 1
ATOM 845 O O . LYS A 1 108 ? 8.423 -1.034 -18.841 1.00 88.62 108 LYS A O 1
ATOM 850 N N . GLU A 1 109 ? 9.816 -0.227 -17.283 1.00 89.75 109 GLU A N 1
ATOM 851 C CA . GLU A 1 109 ? 11.019 -0.933 -17.739 1.00 89.75 109 GLU A CA 1
ATOM 852 C C . GLU A 1 109 ? 11.233 -2.254 -17.004 1.00 89.75 109 GLU A C 1
ATOM 854 O O . GLU A 1 109 ? 11.811 -3.185 -17.552 1.00 89.75 109 GLU A O 1
ATOM 859 N N . GLN A 1 110 ? 10.841 -2.322 -15.729 1.00 92.88 110 GLN A N 1
ATOM 860 C CA . GLN A 1 110 ? 11.203 -3.444 -14.872 1.00 92.88 110 GLN A CA 1
ATOM 861 C C . GLN A 1 110 ? 10.229 -3.637 -13.712 1.00 92.88 110 GLN A C 1
ATOM 863 O O . GLN A 1 110 ? 9.580 -2.699 -13.236 1.00 92.88 110 GLN A O 1
ATOM 868 N N . ILE A 1 111 ? 10.220 -4.868 -13.203 1.00 95.00 111 ILE A N 1
ATOM 869 C CA . ILE A 1 111 ? 9.624 -5.230 -11.922 1.00 95.00 111 ILE A CA 1
ATOM 870 C C . ILE A 1 111 ? 10.760 -5.537 -10.951 1.00 95.00 111 ILE A C 1
ATOM 872 O O . ILE A 1 111 ? 11.638 -6.344 -11.244 1.00 95.00 111 ILE A O 1
ATOM 876 N N . ARG A 1 112 ? 10.737 -4.907 -9.775 1.00 95.19 112 ARG A N 1
ATOM 877 C CA . ARG A 1 112 ? 11.631 -5.238 -8.657 1.00 95.19 112 ARG A CA 1
ATOM 878 C C . ARG A 1 112 ? 10.822 -5.818 -7.511 1.00 95.19 112 ARG A C 1
ATOM 880 O O . ARG A 1 112 ? 9.953 -5.130 -6.978 1.00 95.19 112 ARG A O 1
ATOM 887 N N . SER A 1 113 ? 11.124 -7.047 -7.115 1.00 96.44 113 SER A N 1
ATOM 888 C CA . SER A 1 113 ? 10.455 -7.754 -6.022 1.00 96.44 113 SER A CA 1
ATOM 889 C C . SER A 1 113 ? 11.276 -7.751 -4.731 1.00 96.44 113 SER A C 1
ATOM 891 O O . SER A 1 113 ? 12.505 -7.766 -4.758 1.00 96.44 113 SER A O 1
ATOM 893 N N . TYR A 1 114 ? 10.588 -7.777 -3.593 1.00 96.75 114 TYR A N 1
ATOM 894 C CA . TYR A 1 114 ? 11.163 -7.855 -2.252 1.00 96.75 114 TYR A CA 1
ATOM 895 C C . TYR A 1 114 ? 10.348 -8.827 -1.390 1.00 96.75 114 TYR A C 1
ATOM 897 O O . TYR A 1 114 ? 9.125 -8.885 -1.522 1.00 96.75 114 TYR A O 1
ATOM 905 N N . GLY A 1 115 ? 11.017 -9.497 -0.446 1.00 96.12 115 GLY A N 1
ATOM 906 C CA . GLY A 1 115 ? 10.416 -10.432 0.515 1.00 96.12 115 GLY A CA 1
ATOM 907 C C . GLY A 1 115 ? 10.401 -11.894 0.059 1.00 96.12 115 GLY A C 1
ATOM 908 O O . GLY A 1 115 ? 10.400 -12.196 -1.133 1.00 96.12 115 GLY A O 1
ATOM 909 N N . GLU A 1 116 ? 10.406 -12.799 1.034 1.00 96.06 116 GLU A N 1
ATOM 910 C CA . GLU A 1 116 ? 10.500 -14.251 0.856 1.00 96.06 116 GLU A CA 1
ATOM 911 C C . GLU A 1 116 ? 9.268 -14.871 0.182 1.00 96.06 116 GLU A C 1
ATOM 913 O O . GLU A 1 116 ? 9.368 -15.931 -0.430 1.00 96.06 116 GLU A O 1
ATOM 918 N N . ASN A 1 117 ? 8.113 -14.202 0.240 1.00 97.00 117 ASN A N 1
ATOM 919 C CA . ASN A 1 117 ? 6.877 -14.682 -0.376 1.00 97.00 117 ASN A CA 1
ATOM 920 C C . ASN A 1 117 ? 6.654 -14.123 -1.788 1.00 97.00 117 ASN A C 1
ATOM 922 O O . ASN A 1 117 ? 5.632 -14.421 -2.401 1.00 97.00 117 ASN A O 1
ATOM 926 N N . ALA A 1 118 ? 7.586 -13.332 -2.333 1.00 95.19 118 ALA A N 1
ATOM 927 C CA . ALA A 1 118 ? 7.430 -12.738 -3.660 1.00 95.19 118 ALA A CA 1
ATOM 928 C C . ALA A 1 118 ? 7.250 -13.787 -4.774 1.00 95.19 118 ALA A C 1
ATOM 930 O O . ALA A 1 118 ? 6.496 -13.555 -5.715 1.00 95.19 118 ALA A O 1
ATOM 931 N N . ALA A 1 119 ? 7.884 -14.956 -4.637 1.00 94.69 119 ALA A N 1
ATOM 932 C CA . ALA A 1 119 ? 7.778 -16.052 -5.600 1.00 94.69 119 ALA A CA 1
ATOM 933 C C . ALA A 1 119 ? 6.351 -16.619 -5.741 1.00 94.69 119 ALA A C 1
ATOM 935 O O . ALA A 1 119 ? 6.044 -17.218 -6.766 1.00 94.69 119 ALA A O 1
ATOM 936 N N . LEU A 1 120 ? 5.466 -16.398 -4.757 1.00 94.31 120 LEU A N 1
ATOM 937 C CA . LEU A 1 120 ? 4.062 -16.827 -4.827 1.00 94.31 120 LEU A CA 1
ATOM 938 C C . LEU A 1 120 ? 3.261 -16.083 -5.907 1.00 94.31 120 LEU A C 1
ATOM 940 O O . LEU A 1 120 ? 2.197 -16.547 -6.296 1.00 94.31 120 LEU A O 1
ATOM 944 N N . TYR A 1 121 ? 3.767 -14.945 -6.386 1.00 94.31 121 TYR A N 1
ATOM 945 C CA . TYR A 1 121 ? 3.095 -14.070 -7.347 1.00 94.31 121 TYR A CA 1
ATOM 946 C C . TYR A 1 121 ? 3.769 -14.082 -8.725 1.00 94.31 121 TYR A C 1
ATOM 948 O O . TYR A 1 121 ? 3.743 -13.078 -9.435 1.00 94.31 121 TYR A O 1
ATOM 956 N N . GLY A 1 122 ? 4.399 -15.200 -9.104 1.00 87.94 122 GLY A N 1
ATOM 957 C CA . GLY A 1 122 ? 5.055 -15.346 -10.410 1.00 87.94 122 GLY A CA 1
ATOM 958 C C . GLY A 1 122 ? 4.112 -15.137 -11.602 1.00 87.94 122 GLY A C 1
ATOM 959 O O . GLY A 1 122 ? 4.531 -14.586 -12.615 1.00 87.94 122 GLY A O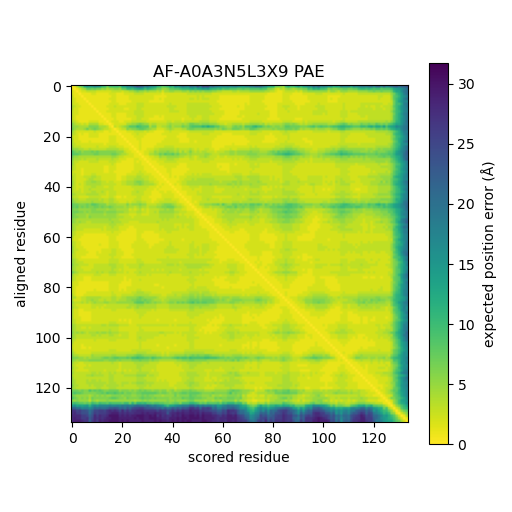 1
ATOM 960 N N . ASP A 1 123 ? 2.835 -15.492 -11.439 1.00 89.12 123 ASP A N 1
ATOM 961 C CA . ASP A 1 123 ? 1.798 -15.373 -12.475 1.00 89.12 123 ASP A CA 1
ATOM 962 C C . ASP A 1 123 ? 1.003 -14.054 -12.403 1.00 89.12 123 ASP A C 1
ATOM 964 O O . ASP A 1 123 ? 0.055 -13.847 -13.165 1.00 89.12 123 ASP A O 1
ATOM 968 N N . ALA A 1 124 ? 1.352 -13.146 -11.482 1.00 90.81 124 ALA A N 1
ATOM 969 C CA . ALA A 1 124 ? 0.618 -11.898 -11.300 1.00 90.81 124 ALA A CA 1
ATOM 970 C C . ALA A 1 124 ? 0.769 -10.971 -12.517 1.00 90.81 124 ALA A C 1
ATOM 972 O O . ALA A 1 124 ? 1.870 -10.691 -13.003 1.00 90.81 124 ALA A O 1
ATOM 973 N N . ASN A 1 125 ? -0.352 -10.425 -12.989 1.00 91.12 125 ASN A N 1
ATOM 974 C CA . ASN A 1 125 ? -0.397 -9.657 -14.230 1.00 91.12 125 ASN A CA 1
ATOM 975 C C . ASN A 1 125 ? -0.104 -8.162 -14.010 1.00 91.12 125 ASN A C 1
ATOM 977 O O . ASN A 1 125 ? -0.964 -7.298 -14.191 1.00 91.12 125 ASN A O 1
ATOM 981 N N . PHE A 1 126 ? 1.128 -7.833 -13.617 1.00 89.19 126 PHE A N 1
ATOM 982 C CA . PHE A 1 126 ? 1.526 -6.459 -13.278 1.00 89.19 126 PHE A CA 1
ATOM 983 C C . PHE A 1 126 ? 1.451 -5.453 -14.441 1.00 89.19 126 PHE A C 1
ATOM 985 O O . PHE A 1 126 ? 1.407 -4.242 -14.198 1.00 89.19 126 PHE A O 1
ATOM 992 N N . PHE A 1 127 ? 1.426 -5.925 -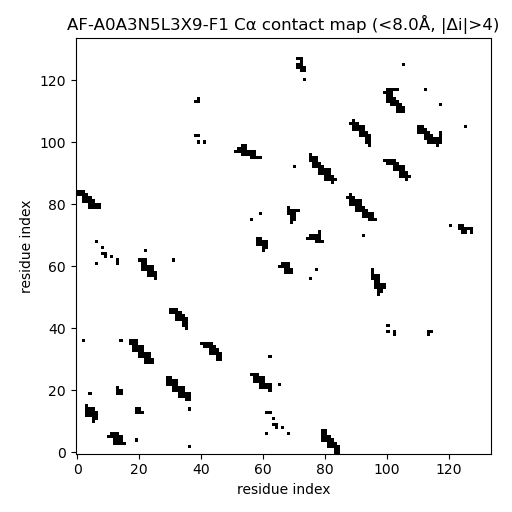15.690 1.00 84.19 127 PHE A N 1
ATOM 993 C CA . PHE A 1 127 ? 1.344 -5.086 -16.892 1.00 84.19 127 PHE A CA 1
ATOM 994 C C . PHE A 1 127 ? -0.047 -5.075 -17.549 1.00 84.19 127 PHE A C 1
ATOM 996 O O . PHE A 1 127 ? -0.285 -4.259 -18.436 1.00 84.19 127 PHE A O 1
ATOM 1003 N N . GLY A 1 128 ? -0.986 -5.900 -17.074 1.00 71.69 128 GLY A N 1
ATOM 1004 C CA . GLY A 1 128 ? -2.323 -6.038 -17.652 1.00 71.69 128 GLY A CA 1
ATOM 1005 C C . GLY A 1 128 ? -2.358 -6.906 -18.916 1.00 71.69 128 GLY A C 1
ATOM 1006 O O . GLY A 1 128 ? -1.333 -7.259 -19.500 1.00 71.69 128 GLY A O 1
ATOM 1007 N N . ALA A 1 129 ? -3.570 -7.282 -19.340 1.00 52.22 129 ALA A N 1
ATOM 1008 C CA . ALA A 1 129 ? -3.819 -8.014 -20.584 1.00 52.22 129 ALA A CA 1
ATOM 1009 C C . ALA A 1 129 ? -3.562 -7.098 -21.796 1.00 52.22 129 ALA A C 1
ATOM 1011 O O . ALA A 1 129 ? -4.488 -6.543 -22.377 1.00 52.22 129 ALA A O 1
ATOM 1012 N N . GLY A 1 130 ? -2.291 -6.861 -22.109 1.00 44.47 130 GLY A N 1
ATOM 1013 C CA . GLY A 1 130 ? -1.881 -5.920 -23.151 1.00 44.47 130 GLY A CA 1
ATOM 1014 C C . GLY A 1 130 ? -0.535 -5.241 -22.914 1.00 44.47 130 GLY A C 1
ATOM 1015 O O . GLY A 1 130 ? -0.290 -4.205 -23.519 1.00 44.47 130 GLY A O 1
ATOM 1016 N N . GLY A 1 131 ? 0.334 -5.778 -22.048 1.00 40.91 131 GLY A N 1
ATOM 1017 C CA . GLY A 1 131 ? 1.737 -5.368 -22.024 1.00 40.91 131 GLY A CA 1
ATOM 1018 C C . GLY A 1 131 ? 2.374 -5.665 -23.381 1.00 40.91 131 GLY A C 1
ATOM 1019 O O . GLY A 1 131 ? 2.774 -6.800 -23.637 1.00 40.91 131 GLY A O 1
ATOM 1020 N N . GLU A 1 132 ? 2.379 -4.668 -24.265 1.00 37.34 132 GLU A N 1
ATOM 1021 C CA . GLU A 1 132 ? 2.994 -4.727 -25.585 1.00 37.34 132 GLU A CA 1
ATOM 1022 C C . GLU A 1 132 ? 4.429 -5.229 -25.444 1.00 37.34 132 GLU A C 1
ATOM 1024 O O . GLU A 1 132 ? 5.262 -4.641 -24.754 1.00 37.34 132 GLU A O 1
ATOM 1029 N N . ARG A 1 133 ? 4.694 -6.351 -26.115 1.00 34.59 133 ARG A N 1
ATOM 1030 C CA . ARG A 1 133 ? 6.035 -6.694 -26.565 1.00 34.59 133 ARG A CA 1
ATOM 1031 C C . ARG A 1 133 ? 6.462 -5.567 -27.507 1.00 34.59 133 ARG A C 1
ATOM 1033 O O . ARG A 1 133 ? 5.951 -5.503 -28.623 1.00 34.59 133 ARG A O 1
ATOM 1040 N N . ALA A 1 134 ? 7.331 -4.684 -27.035 1.00 34.69 134 ALA A N 1
ATOM 1041 C CA . ALA A 1 134 ? 8.160 -3.842 -27.886 1.00 34.69 134 ALA A CA 1
ATOM 1042 C C . ALA A 1 134 ? 9.587 -4.387 -27.833 1.00 34.69 134 ALA A C 1
ATOM 1044 O O . ALA A 1 134 ? 10.052 -4.674 -26.705 1.00 34.69 134 ALA A O 1
#